Protein AF-M1EKP3-F1 (afdb_monomer)

InterPro domains:
  IPR001604 DNA/RNA non-specific endonuclease/pyrophosphatase/phosphodiesterase domain [PF01223] (6-150)
  IPR001604 DNA/RNA non-specific endonuclease/pyrophosphatase/phosphodiesterase domain [SM00892] (21-155)
  IPR018524 DNA/RNA non-specific endonuclease, active site [PS01070] (82-90)
  IPR020821 ENPP1-3/EXOG-like, endonuclease/phosphodiesterase domain [SM00477] (22-155)
  IPR040255 Non-specific endonuclease [PTHR13966] (4-155)
  IPR044925 His-Me finger superfamily [SSF54060] (7-150)
  IPR044929 DNA/RNA non-specific endonuclease superfamily [G3DSA:3.40.570.10] (2-155)

Structure (mmCIF, N/CA/C/O backbone):
data_AF-M1EKP3-F1
#
_entry.id   AF-M1EKP3-F1
#
loop_
_atom_site.group_PDB
_atom_site.id
_atom_site.type_symbol
_atom_site.label_atom_id
_atom_site.label_alt_id
_atom_site.label_comp_id
_atom_site.label_asym_id
_atom_site.label_entity_id
_atom_site.label_seq_id
_atom_site.pdbx_PDB_ins_code
_atom_site.Cartn_x
_atom_site.Cartn_y
_atom_site.Cartn_z
_atom_site.occupancy
_atom_site.B_iso_or_equiv
_atom_site.auth_seq_id
_atom_site.auth_comp_id
_atom_site.auth_asym_id
_atom_site.auth_atom_id
_atom_site.pdbx_PDB_model_num
ATOM 1 N N . ALA A 1 1 ? 26.138 -35.889 18.217 1.00 54.19 1 ALA A N 1
ATOM 2 C CA . ALA A 1 1 ? 25.278 -34.863 18.843 1.00 54.19 1 ALA A CA 1
ATOM 3 C C . ALA A 1 1 ? 24.193 -34.487 17.840 1.00 54.19 1 ALA A C 1
ATOM 5 O O . ALA A 1 1 ? 24.506 -34.525 16.653 1.00 54.19 1 ALA A O 1
ATOM 6 N N . PRO A 1 2 ? 22.947 -34.190 18.247 1.00 54.19 2 PRO A N 1
ATOM 7 C CA . PRO A 1 2 ? 21.967 -33.671 17.302 1.00 54.19 2 PRO A CA 1
ATOM 8 C C . PRO A 1 2 ? 22.485 -32.327 16.789 1.00 54.19 2 PRO A C 1
ATOM 10 O O . PRO A 1 2 ? 22.892 -31.486 17.590 1.00 54.19 2 PRO A O 1
ATOM 13 N N . VAL A 1 3 ? 22.516 -32.162 15.468 1.00 59.34 3 VAL A N 1
ATOM 14 C CA . VAL A 1 3 ? 22.834 -30.896 14.797 1.00 59.34 3 VAL A CA 1
ATOM 15 C C . VAL A 1 3 ? 21.840 -29.866 15.322 1.00 59.34 3 VAL A C 1
ATOM 17 O O . VAL A 1 3 ? 20.643 -29.945 15.042 1.00 59.34 3 VAL A O 1
ATOM 20 N N . GLY A 1 4 ? 22.309 -28.977 16.196 1.00 64.06 4 GLY A N 1
ATOM 21 C CA . GLY A 1 4 ? 21.458 -27.971 16.817 1.00 64.06 4 GLY A CA 1
ATOM 22 C C . GLY A 1 4 ? 20.869 -27.067 15.739 1.00 64.06 4 GLY A C 1
ATOM 23 O O . GLY A 1 4 ? 21.526 -26.765 14.746 1.00 64.06 4 GLY A O 1
ATOM 24 N N . THR A 1 5 ? 19.644 -26.588 15.938 1.00 64.06 5 THR A N 1
ATOM 25 C CA . THR A 1 5 ? 18.963 -25.647 15.026 1.00 64.06 5 THR A CA 1
ATOM 26 C C . THR A 1 5 ? 19.814 -24.417 14.667 1.00 64.06 5 THR A C 1
ATOM 28 O O . THR A 1 5 ? 19.645 -23.849 13.590 1.00 64.06 5 THR A O 1
ATOM 31 N N . GLY A 1 6 ? 20.778 -24.047 15.518 1.00 73.31 6 GLY A N 1
ATOM 32 C CA . GLY A 1 6 ? 21.765 -22.998 15.250 1.00 73.31 6 GLY A CA 1
ATOM 33 C C . GLY A 1 6 ? 22.782 -23.311 14.141 1.00 73.31 6 GLY A C 1
ATOM 34 O O . GLY A 1 6 ? 23.202 -22.387 13.453 1.00 73.31 6 GLY A O 1
ATOM 35 N N . GLU A 1 7 ? 23.150 -24.576 13.901 1.00 83.88 7 GLU A N 1
ATOM 36 C CA . GLU A 1 7 ? 24.040 -24.935 12.781 1.00 83.88 7 GLU A CA 1
ATOM 37 C C . GLU A 1 7 ? 23.325 -24.802 11.431 1.00 83.88 7 GLU A C 1
ATOM 39 O O . GLU A 1 7 ? 23.911 -24.313 10.465 1.00 83.88 7 GLU A O 1
ATOM 44 N N . LEU A 1 8 ? 22.037 -25.159 11.376 1.00 84.69 8 LEU A N 1
ATOM 45 C CA . LEU A 1 8 ? 21.216 -25.023 10.168 1.00 84.69 8 LEU A CA 1
ATOM 46 C C . LEU A 1 8 ? 20.968 -23.555 9.787 1.00 84.69 8 LEU A C 1
ATOM 48 O O . LEU A 1 8 ? 20.849 -23.239 8.608 1.00 84.69 8 LEU A O 1
ATOM 52 N N . ALA A 1 9 ? 20.926 -22.652 10.769 1.00 87.50 9 ALA A N 1
ATOM 53 C CA . ALA A 1 9 ? 20.713 -21.219 10.561 1.00 87.50 9 ALA A CA 1
ATOM 54 C C . ALA A 1 9 ? 22.016 -20.400 10.478 1.00 87.50 9 ALA A C 1
ATOM 56 O O . ALA A 1 9 ? 21.960 -19.170 10.475 1.00 87.50 9 ALA A O 1
ATOM 57 N N . LYS A 1 10 ? 23.188 -21.050 10.395 1.00 87.56 10 LYS A N 1
ATOM 58 C CA . LYS A 1 10 ? 24.512 -20.397 10.436 1.00 87.56 10 LYS A CA 1
ATOM 59 C C . LYS A 1 10 ? 24.668 -19.234 9.449 1.00 87.56 10 LYS A C 1
ATOM 61 O O . LYS A 1 10 ? 25.339 -18.255 9.760 1.00 87.56 10 LYS A 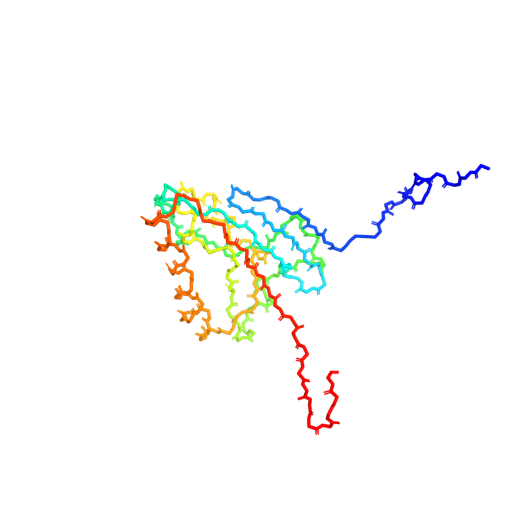O 1
ATOM 66 N N . TYR A 1 11 ? 24.065 -19.348 8.270 1.00 87.56 11 TYR A N 1
ATOM 67 C CA . TYR A 1 11 ? 24.136 -18.343 7.203 1.00 87.56 11 TYR A CA 1
ATOM 68 C C . TYR A 1 11 ? 22.808 -17.603 6.996 1.00 87.56 11 TYR A C 1
ATOM 70 O O . TYR A 1 11 ? 22.601 -16.963 5.968 1.00 87.56 11 TYR A O 1
ATOM 78 N N . GLY A 1 12 ? 21.908 -17.695 7.976 1.00 84.69 12 GLY A N 1
ATOM 79 C CA . GLY A 1 12 ? 20.522 -17.278 7.842 1.00 84.69 12 GLY A CA 1
ATOM 80 C C . GLY A 1 12 ? 19.665 -18.341 7.157 1.00 84.69 12 GLY A C 1
ATOM 81 O O . GLY A 1 12 ? 20.155 -19.243 6.478 1.00 84.69 12 GLY A O 1
ATOM 82 N N . LEU A 1 13 ? 18.358 -18.233 7.366 1.00 85.19 13 LEU A N 1
ATOM 83 C CA . LEU A 1 13 ? 17.370 -19.068 6.696 1.00 85.19 13 LEU A CA 1
ATOM 84 C C . LEU A 1 13 ? 16.761 -18.284 5.528 1.00 85.19 13 LEU A C 1
ATOM 86 O O . LEU A 1 13 ? 16.501 -17.086 5.684 1.00 85.19 13 LEU A O 1
ATOM 90 N N . PRO A 1 14 ? 16.493 -18.927 4.379 1.00 84.75 14 PRO A N 1
ATOM 91 C CA . PRO A 1 14 ? 15.728 -18.299 3.312 1.00 84.75 14 PRO A CA 1
ATOM 92 C C . PRO A 1 14 ? 14.370 -17.822 3.839 1.00 84.75 14 PRO A C 1
ATOM 94 O O . PRO A 1 14 ? 13.607 -18.598 4.413 1.00 84.75 14 PRO A O 1
ATOM 97 N N . GLY A 1 15 ? 14.068 -16.543 3.636 1.00 78.31 15 GLY A N 1
ATOM 98 C CA . GLY A 1 15 ? 12.812 -15.923 4.042 1.00 78.31 15 GLY A CA 1
ATOM 99 C C . GLY A 1 15 ? 12.313 -14.992 2.947 1.00 78.31 15 GLY A C 1
ATOM 100 O O . GLY A 1 15 ? 13.073 -14.186 2.417 1.00 78.31 15 GLY A O 1
ATOM 101 N N . LEU A 1 16 ? 11.038 -15.129 2.586 1.00 72.50 16 LEU A N 1
ATOM 102 C CA . LEU A 1 16 ? 10.418 -14.340 1.517 1.00 72.50 16 LEU A CA 1
ATOM 103 C C . LEU A 1 16 ? 9.618 -13.158 2.070 1.00 72.50 16 LEU A C 1
ATOM 105 O O . LEU A 1 16 ? 9.639 -12.077 1.501 1.00 72.50 16 LEU A O 1
ATOM 109 N N . ALA A 1 17 ? 8.934 -13.355 3.191 1.00 72.75 17 ALA A N 1
ATOM 110 C CA . ALA A 1 17 ? 8.018 -12.386 3.769 1.00 72.75 17 ALA A CA 1
ATOM 111 C C . ALA A 1 17 ? 8.751 -11.414 4.703 1.00 72.75 17 ALA A C 1
ATOM 113 O O . ALA A 1 17 ? 9.236 -11.811 5.763 1.00 72.75 17 ALA A O 1
ATOM 114 N N . GLN A 1 18 ? 8.804 -10.133 4.331 1.00 86.50 18 GLN A N 1
ATOM 115 C CA . GLN A 1 18 ? 9.405 -9.095 5.172 1.00 86.50 18 GLN A CA 1
ATOM 116 C C . GLN A 1 18 ? 8.313 -8.303 5.888 1.00 86.50 18 GLN A C 1
ATOM 118 O O . GLN A 1 18 ? 7.641 -7.472 5.274 1.00 86.50 18 GLN A O 1
ATOM 123 N N . LEU A 1 19 ? 8.138 -8.561 7.187 1.00 94.62 19 LEU A N 1
ATOM 124 C CA . LEU A 1 19 ? 7.280 -7.744 8.042 1.00 94.62 19 LEU A CA 1
ATOM 125 C C . LEU A 1 19 ? 7.890 -6.345 8.184 1.00 94.62 19 LEU A C 1
ATOM 127 O O . LEU A 1 19 ? 9.070 -6.206 8.507 1.00 94.62 19 LEU A O 1
ATOM 131 N N . LYS A 1 20 ? 7.088 -5.312 7.947 1.00 94.44 20 LYS A N 1
ATOM 132 C CA . LYS A 1 20 ? 7.493 -3.912 8.068 1.00 94.44 20 LYS A CA 1
ATOM 133 C C . LYS A 1 20 ? 6.439 -3.147 8.851 1.00 94.44 20 LYS A C 1
ATOM 135 O O . LYS A 1 20 ? 5.247 -3.253 8.566 1.00 94.44 20 LYS A O 1
ATOM 140 N N . SER A 1 21 ? 6.900 -2.338 9.794 1.00 96.25 21 SER A N 1
ATOM 141 C CA . SER A 1 21 ? 6.058 -1.419 10.555 1.00 96.25 21 SER A CA 1
ATOM 142 C C . SER A 1 21 ? 6.244 -0.001 10.035 1.00 96.25 21 SER A C 1
ATOM 144 O O . SER A 1 21 ? 7.370 0.443 9.795 1.00 96.25 21 SER A O 1
ATOM 146 N N . ARG A 1 22 ? 5.132 0.706 9.863 1.00 96.50 22 ARG A N 1
ATOM 147 C CA . ARG A 1 22 ? 5.070 2.139 9.570 1.00 96.50 22 ARG A CA 1
ATOM 148 C C . ARG A 1 22 ? 4.411 2.869 10.726 1.00 96.50 22 ARG A C 1
ATOM 150 O O . ARG A 1 22 ? 3.991 2.242 11.695 1.00 96.50 22 ARG A O 1
ATOM 157 N N . GLU A 1 23 ? 4.306 4.188 10.612 1.00 95.62 23 GLU A N 1
ATOM 158 C CA . GLU A 1 23 ? 3.676 5.022 11.639 1.00 95.62 23 GLU A CA 1
ATOM 159 C C . GLU A 1 23 ? 2.242 4.567 11.974 1.00 95.62 23 GLU A C 1
ATOM 161 O O . GLU A 1 23 ? 1.817 4.591 13.127 1.00 95.62 23 GLU A O 1
ATOM 166 N N . SER A 1 24 ? 1.477 4.144 10.964 1.00 9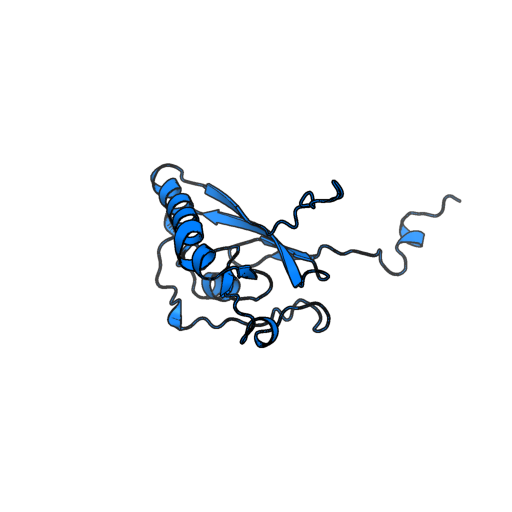4.75 24 SER A N 1
ATOM 167 C CA . SER A 1 24 ? 0.029 3.945 11.091 1.00 94.75 24 SER A CA 1
ATOM 168 C C . SER A 1 24 ? -0.502 2.603 10.589 1.00 94.75 24 SER A C 1
ATOM 170 O O . SER A 1 24 ? -1.698 2.340 10.738 1.00 94.75 24 SER A O 1
ATOM 172 N N . TYR A 1 25 ? 0.359 1.756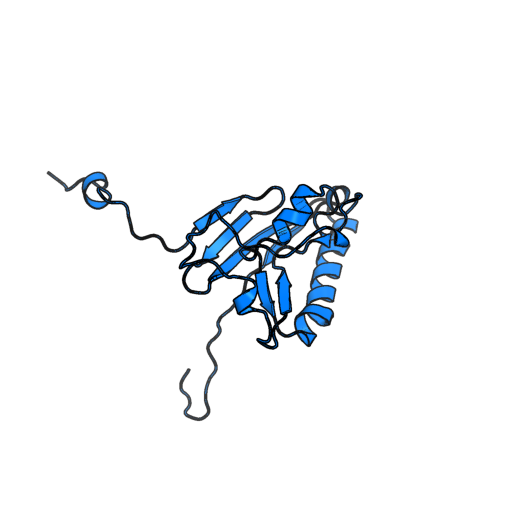 10.026 1.00 98.25 25 TYR A N 1
ATOM 173 C CA . TYR A 1 25 ? 0.001 0.439 9.508 1.00 98.25 25 TYR A CA 1
ATOM 174 C C . TYR A 1 25 ? 1.196 -0.521 9.557 1.00 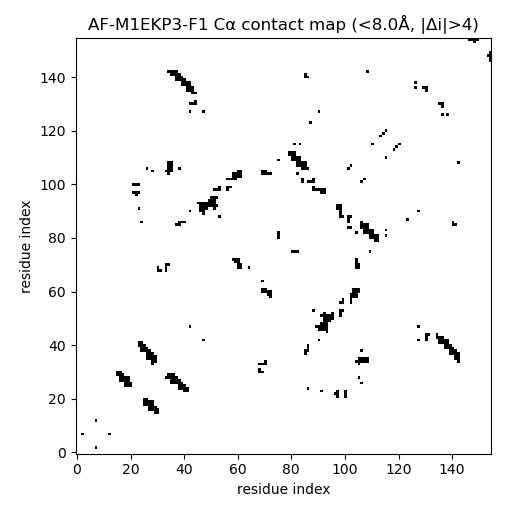98.25 25 TYR A C 1
ATOM 176 O O . TYR A 1 25 ? 2.355 -0.114 9.675 1.00 98.25 25 TYR A O 1
ATOM 184 N N . VAL A 1 26 ? 0.909 -1.815 9.462 1.00 98.44 26 VAL A N 1
ATOM 185 C CA . VAL A 1 26 ? 1.912 -2.880 9.344 1.00 98.44 26 VAL A CA 1
ATOM 186 C C . VAL A 1 26 ? 1.670 -3.601 8.032 1.00 98.44 26 VAL A C 1
ATOM 188 O O . VAL A 1 26 ? 0.524 -3.862 7.678 1.00 98.44 26 VAL A O 1
ATOM 191 N N . LEU A 1 27 ? 2.733 -3.941 7.312 1.00 98.19 27 LEU A N 1
ATOM 192 C CA . LEU A 1 27 ? 2.634 -4.728 6.092 1.00 98.19 27 LEU A CA 1
ATOM 193 C C . LEU A 1 27 ? 3.560 -5.939 6.121 1.00 98.19 27 LEU A C 1
ATOM 195 O O . LEU A 1 27 ? 4.594 -5.941 6.789 1.00 98.19 27 LEU A O 1
ATOM 199 N N . CYS A 1 28 ? 3.220 -6.941 5.326 1.00 97.50 28 CYS A N 1
ATOM 200 C CA . CYS A 1 28 ? 4.115 -8.034 4.990 1.00 97.50 28 CYS A CA 1
ATOM 201 C C . CYS A 1 28 ? 4.427 -7.971 3.498 1.00 97.50 28 CYS A C 1
ATOM 203 O O . CYS A 1 28 ? 3.527 -8.121 2.680 1.00 97.50 28 CYS A O 1
ATOM 205 N N . TYR A 1 29 ? 5.680 -7.704 3.140 1.00 97.44 29 TYR A N 1
ATOM 206 C CA . TYR A 1 29 ? 6.091 -7.481 1.754 1.00 97.44 29 TYR A CA 1
ATOM 207 C C . TYR A 1 29 ? 6.539 -8.775 1.063 1.00 97.44 29 TYR A C 1
ATOM 209 O O . TYR A 1 29 ? 7.301 -9.540 1.660 1.00 97.44 29 TYR A O 1
ATOM 217 N N . ASP A 1 30 ? 6.113 -8.990 -0.189 1.00 95.69 30 ASP A N 1
ATOM 218 C CA . ASP A 1 30 ? 6.592 -10.077 -1.052 1.00 95.69 30 ASP A CA 1
ATOM 219 C C . ASP A 1 30 ? 7.551 -9.535 -2.132 1.00 95.69 30 ASP A C 1
ATOM 221 O O . ASP A 1 30 ? 7.118 -8.874 -3.082 1.00 95.69 30 ASP A O 1
ATOM 225 N N . PRO A 1 31 ? 8.858 -9.844 -2.051 1.00 94.19 31 PRO A N 1
ATOM 226 C CA . PRO A 1 31 ? 9.854 -9.387 -3.016 1.00 94.19 31 PRO A CA 1
ATOM 227 C C . PRO A 1 31 ? 9.686 -10.000 -4.416 1.00 94.19 31 PRO A C 1
ATOM 229 O O . PRO A 1 31 ? 10.303 -9.513 -5.363 1.00 94.19 31 PRO A O 1
ATOM 232 N N . ARG A 1 32 ? 8.884 -11.065 -4.571 1.00 93.69 32 ARG A N 1
ATOM 233 C CA . ARG A 1 32 ? 8.641 -11.729 -5.864 1.00 93.69 32 ARG A CA 1
ATOM 234 C C . ARG A 1 32 ? 7.605 -10.979 -6.690 1.00 93.69 32 ARG A C 1
ATOM 236 O O . ARG A 1 32 ? 7.791 -10.799 -7.887 1.00 93.69 32 ARG A O 1
ATOM 243 N N . THR A 1 33 ? 6.527 -10.537 -6.045 1.00 95.19 33 THR A N 1
ATOM 244 C CA . THR A 1 33 ? 5.441 -9.771 -6.683 1.00 95.19 33 THR A CA 1
ATOM 245 C C . THR A 1 33 ? 5.660 -8.264 -6.584 1.00 95.19 33 THR A C 1
ATOM 247 O O . THR A 1 33 ? 4.944 -7.493 -7.218 1.00 95.19 33 THR A O 1
ATOM 250 N N . ARG A 1 34 ? 6.646 -7.840 -5.781 1.00 96.81 34 ARG A N 1
ATOM 251 C CA . ARG A 1 34 ? 6.962 -6.445 -5.456 1.00 96.81 34 ARG A CA 1
ATOM 252 C C . ARG A 1 34 ? 5.796 -5.673 -4.826 1.00 96.81 34 ARG A C 1
ATOM 254 O O . ARG A 1 34 ? 5.810 -4.443 -4.823 1.00 96.81 34 ARG A O 1
ATOM 261 N N . CYS A 1 35 ? 4.836 -6.390 -4.251 1.00 96.44 35 CYS A N 1
ATOM 262 C CA . CYS A 1 35 ? 3.659 -5.861 -3.567 1.00 96.44 35 CYS A CA 1
ATOM 263 C C . CYS A 1 35 ? 3.618 -6.392 -2.126 1.00 96.44 35 CYS A C 1
ATOM 265 O O . CYS A 1 35 ? 4.297 -7.366 -1.787 1.00 96.44 35 CYS A O 1
ATOM 267 N N . ALA A 1 36 ? 2.795 -5.798 -1.262 1.00 97.44 36 ALA A N 1
ATOM 268 C CA . ALA A 1 36 ? 2.481 -6.443 0.010 1.00 97.44 36 ALA A CA 1
ATOM 269 C C . ALA A 1 36 ? 1.658 -7.723 -0.216 1.00 97.44 36 ALA A C 1
ATOM 271 O O . ALA A 1 36 ? 0.773 -7.746 -1.067 1.00 97.44 36 ALA A O 1
ATOM 272 N N . LEU A 1 37 ? 1.911 -8.767 0.577 1.00 96.94 37 LEU A N 1
ATOM 273 C CA . LEU A 1 37 ? 0.986 -9.888 0.773 1.00 96.94 37 LEU A CA 1
ATOM 274 C C . LEU A 1 37 ? -0.288 -9.402 1.459 1.00 96.94 37 LEU A C 1
ATOM 276 O O . LEU A 1 37 ? -1.394 -9.778 1.088 1.00 96.94 37 LEU A O 1
ATOM 280 N N . TRP A 1 38 ? -0.108 -8.562 2.474 1.00 97.94 38 TRP A N 1
ATOM 281 C CA . TRP A 1 38 ? -1.180 -7.926 3.215 1.00 97.94 38 TRP A CA 1
ATOM 282 C C . TRP A 1 38 ? -0.670 -6.665 3.905 1.00 97.94 38 TRP A C 1
ATOM 284 O O . TRP A 1 38 ? 0.520 -6.525 4.206 1.00 97.94 38 TRP A O 1
ATOM 294 N N . VAL A 1 39 ? -1.607 -5.774 4.191 1.00 98.75 39 VAL A N 1
ATOM 295 C CA . VAL A 1 39 ? -1.451 -4.569 4.992 1.00 98.75 39 VAL A CA 1
ATOM 296 C C . VAL A 1 39 ? -2.560 -4.557 6.030 1.00 98.75 39 VAL A C 1
ATOM 298 O O . VAL A 1 39 ? -3.720 -4.771 5.691 1.00 98.75 39 VAL A O 1
ATOM 301 N N . VAL A 1 40 ? -2.207 -4.318 7.289 1.00 98.62 40 VAL A N 1
ATOM 302 C CA . VAL A 1 40 ? -3.153 -4.177 8.394 1.00 98.62 40 VAL A CA 1
ATOM 303 C C . VAL A 1 40 ? -3.077 -2.762 8.943 1.00 98.62 40 VAL A C 1
ATOM 305 O O . VAL A 1 40 ? -2.007 -2.280 9.320 1.00 98.62 40 VAL A O 1
ATOM 308 N N . GLU A 1 41 ? -4.235 -2.120 9.041 1.00 98.44 41 GLU A N 1
ATOM 309 C CA . GLU A 1 41 ? -4.403 -0.805 9.649 1.00 98.44 41 GLU A CA 1
ATOM 310 C C . GLU A 1 41 ? -5.539 -0.806 10.678 1.00 98.44 41 GLU A C 1
ATOM 312 O O . GLU A 1 41 ? -6.465 -1.622 10.635 1.00 98.44 41 GLU A O 1
ATOM 317 N N . GLN A 1 42 ? -5.460 0.130 11.624 1.00 98.12 42 GLN A N 1
ATOM 318 C CA . GLN A 1 42 ? -6.513 0.372 12.603 1.00 98.12 42 GLN A CA 1
ATOM 319 C C . GLN A 1 42 ? -7.108 1.760 12.394 1.00 98.12 42 GLN A C 1
ATOM 321 O O . GLN A 1 42 ? -6.443 2.778 12.614 1.00 98.12 42 GLN A O 1
ATOM 326 N N . LEU A 1 43 ? -8.394 1.788 12.067 1.00 98.25 43 LEU A N 1
ATOM 327 C CA . LEU A 1 43 ? -9.183 3.002 11.964 1.00 98.25 43 LEU A CA 1
ATOM 328 C C . LEU A 1 43 ? -9.797 3.332 13.321 1.00 98.25 43 LEU A C 1
ATOM 330 O O . LEU A 1 43 ? -10.406 2.484 13.981 1.00 98.25 43 LEU A O 1
ATOM 334 N N . ARG A 1 44 ? -9.651 4.598 13.707 1.00 96.56 44 ARG A N 1
ATOM 335 C CA . ARG A 1 44 ? -10.304 5.202 14.868 1.00 96.56 44 ARG A CA 1
ATOM 336 C C . ARG A 1 44 ? -10.829 6.582 14.484 1.00 96.56 44 ARG A C 1
ATOM 338 O O . ARG A 1 44 ? -10.168 7.244 13.677 1.00 96.56 44 ARG A O 1
ATOM 345 N N . PRO A 1 45 ? -11.956 7.053 15.044 1.00 95.88 45 PRO A N 1
ATOM 346 C CA . PRO A 1 45 ? -12.523 8.359 14.701 1.00 95.88 45 PRO A CA 1
ATOM 347 C C . PRO A 1 45 ? -11.519 9.511 14.802 1.00 95.88 45 PRO A C 1
ATOM 349 O O . PRO A 1 45 ? -11.531 10.411 13.962 1.00 95.88 45 PRO A O 1
ATOM 352 N N . GLU A 1 46 ? -10.625 9.460 15.791 1.00 94.12 46 GLU A N 1
ATOM 353 C CA . GLU A 1 46 ? -9.620 10.496 16.050 1.00 94.12 46 GLU A CA 1
ATOM 354 C C . GLU A 1 46 ? -8.499 10.477 15.002 1.00 94.12 46 GLU A C 1
ATOM 356 O O . GLU A 1 46 ? -7.914 11.513 14.709 1.00 94.12 46 GLU A O 1
ATOM 361 N N . ARG A 1 47 ? -8.229 9.314 14.392 1.00 92.12 47 ARG A N 1
ATOM 362 C CA . ARG A 1 47 ? -7.195 9.133 13.359 1.00 92.12 47 ARG A CA 1
ATOM 363 C C . ARG A 1 47 ? -7.680 9.502 11.949 1.00 92.12 47 ARG A C 1
ATOM 365 O O . ARG A 1 47 ? -6.885 9.809 11.069 1.00 92.12 47 ARG A O 1
ATOM 372 N N . LEU A 1 48 ? -8.991 9.531 11.716 1.00 93.81 48 LEU A N 1
ATOM 373 C CA . LEU A 1 48 ? -9.557 9.920 10.413 1.00 93.81 48 LEU A CA 1
ATOM 374 C C . LEU A 1 48 ? -9.608 11.441 10.190 1.00 93.81 48 LEU A C 1
ATOM 376 O O . LEU A 1 48 ? -9.954 11.903 9.100 1.00 93.81 48 LEU A O 1
ATOM 380 N N . ARG A 1 49 ? -9.305 12.224 11.226 1.00 91.94 49 ARG A N 1
ATOM 381 C CA . ARG A 1 49 ? -9.313 13.689 11.213 1.00 91.94 49 ARG A CA 1
ATOM 382 C C . ARG A 1 49 ? -7.885 14.213 11.293 1.00 91.94 49 ARG A C 1
ATOM 384 O O . ARG A 1 49 ? -6.998 13.497 11.737 1.00 91.94 49 ARG A O 1
ATOM 391 N N . GLY A 1 50 ? -7.689 15.458 10.882 1.00 92.56 50 GLY A N 1
ATOM 392 C CA . GLY A 1 50 ? -6.400 16.139 10.933 1.00 92.56 50 GLY A CA 1
ATOM 393 C C . GLY A 1 50 ? -6.043 16.812 9.616 1.00 92.56 50 GLY A C 1
ATOM 394 O O . GLY A 1 50 ? -6.751 16.678 8.609 1.00 92.56 50 GLY A O 1
ATOM 395 N N . ASP A 1 51 ? -4.924 17.521 9.663 1.00 92.06 51 ASP A N 1
ATOM 396 C CA . ASP A 1 51 ? -4.472 18.435 8.616 1.00 92.06 51 ASP A CA 1
ATOM 397 C C . ASP A 1 51 ? -3.407 17.815 7.706 1.00 92.06 51 ASP A C 1
ATOM 399 O O . ASP A 1 51 ? -2.714 18.533 6.995 1.00 92.06 51 ASP A O 1
ATOM 403 N N . GLY A 1 52 ? -3.281 16.480 7.706 1.00 93.69 52 GLY A N 1
ATOM 404 C CA . GLY A 1 52 ? -2.445 15.775 6.740 1.00 93.69 52 GLY A CA 1
ATOM 405 C C . GLY A 1 52 ? -2.831 16.169 5.313 1.00 93.69 52 GLY A C 1
ATOM 406 O O . GLY A 1 52 ? -3.980 15.977 4.890 1.00 93.69 52 GLY A O 1
ATOM 407 N N . ASP A 1 53 ? -1.868 16.729 4.595 1.00 94.69 53 ASP A N 1
ATOM 408 C CA . ASP A 1 53 ? -2.008 17.244 3.248 1.00 94.69 53 ASP A CA 1
ATOM 409 C C . ASP A 1 53 ? -1.583 16.173 2.244 1.00 94.69 53 ASP A C 1
ATOM 411 O O . ASP A 1 53 ? -0.405 15.884 2.050 1.00 94.69 53 ASP A O 1
ATOM 415 N N . ARG A 1 54 ? -2.572 15.594 1.562 1.00 95.12 54 ARG A N 1
ATOM 416 C CA . ARG A 1 54 ? -2.337 14.583 0.528 1.00 95.12 54 ARG A CA 1
ATOM 417 C C . ARG A 1 54 ? -1.586 15.149 -0.676 1.00 95.12 54 ARG A C 1
ATOM 419 O O . ARG A 1 54 ? -0.929 14.383 -1.371 1.00 95.12 54 ARG A O 1
ATOM 426 N N . SER A 1 55 ? -1.727 16.444 -0.964 1.00 95.44 55 SER A N 1
ATOM 427 C CA . SER A 1 55 ? -1.139 17.058 -2.158 1.00 95.44 55 SER A CA 1
ATOM 428 C C . SER A 1 55 ? 0.375 17.240 -2.057 1.00 95.44 55 SER A C 1
ATOM 430 O O . SER A 1 55 ? 1.035 17.316 -3.089 1.00 95.44 55 SER A O 1
ATOM 432 N N . SER A 1 56 ? 0.923 17.224 -0.839 1.00 95.00 56 SER A N 1
ATOM 433 C CA . SER A 1 56 ? 2.366 17.216 -0.580 1.00 95.00 56 SER A CA 1
ATOM 434 C C . SER A 1 56 ? 2.975 15.808 -0.521 1.00 95.00 56 SER A C 1
ATOM 436 O O . SER A 1 56 ? 4.174 15.669 -0.289 1.00 95.00 56 SER A O 1
ATOM 438 N N . CYS A 1 57 ? 2.178 14.756 -0.742 1.00 97.19 57 CYS A N 1
ATOM 439 C CA . CYS A 1 57 ? 2.658 13.379 -0.745 1.00 97.19 57 CYS A CA 1
ATOM 440 C C . CYS A 1 57 ? 2.949 12.880 -2.162 1.00 97.19 57 CYS A C 1
ATOM 442 O O . CYS A 1 57 ? 2.055 12.811 -3.008 1.00 97.19 57 CYS A O 1
ATOM 444 N N . ASP A 1 58 ? 4.172 12.395 -2.365 1.00 98.00 58 ASP A N 1
ATOM 445 C CA . ASP A 1 58 ? 4.591 11.729 -3.592 1.00 98.00 58 ASP A CA 1
ATOM 446 C C . ASP A 1 58 ? 4.818 10.236 -3.374 1.00 98.00 58 ASP A C 1
ATOM 448 O O . ASP A 1 58 ? 5.394 9.802 -2.372 1.00 98.00 58 ASP A O 1
ATOM 452 N N . PHE A 1 59 ? 4.407 9.436 -4.360 1.00 98.69 59 PHE A N 1
ATOM 453 C CA . PHE A 1 59 ? 4.756 8.020 -4.386 1.00 98.69 59 PHE A CA 1
ATOM 454 C C . PHE A 1 59 ? 6.267 7.849 -4.473 1.00 98.69 59 PHE A C 1
ATOM 456 O O . PHE A 1 59 ? 6.904 8.396 -5.376 1.00 98.69 59 PHE A O 1
ATOM 463 N N . ARG A 1 60 ? 6.825 7.035 -3.578 1.00 98.50 60 ARG A N 1
ATOM 464 C CA . ARG A 1 60 ? 8.270 6.820 -3.475 1.00 98.50 60 ARG A CA 1
ATOM 465 C C . ARG A 1 60 ? 8.618 5.365 -3.211 1.00 98.50 60 ARG A C 1
ATOM 467 O O . ARG A 1 60 ? 7.859 4.618 -2.590 1.00 98.50 60 ARG A O 1
ATOM 474 N N . GLU A 1 61 ? 9.779 4.964 -3.700 1.00 98.50 61 GLU A N 1
ATOM 475 C CA . GLU A 1 61 ? 10.379 3.669 -3.426 1.00 98.50 61 GLU A CA 1
ATOM 476 C C . GLU A 1 61 ? 10.572 3.464 -1.913 1.00 98.50 61 GLU A C 1
ATOM 478 O O . GLU A 1 61 ? 10.796 4.402 -1.148 1.00 98.50 61 GLU A O 1
ATOM 483 N N . ASP A 1 62 ? 10.487 2.212 -1.471 1.00 97.38 62 ASP A N 1
ATOM 484 C CA . ASP A 1 62 ? 10.774 1.835 -0.090 1.00 97.38 62 ASP A CA 1
ATOM 485 C C . ASP A 1 62 ? 12.246 1.427 0.039 1.00 97.38 62 ASP A C 1
ATOM 487 O O . ASP A 1 62 ? 12.624 0.317 -0.339 1.00 97.38 62 ASP A O 1
ATOM 491 N N . ASP A 1 63 ? 13.083 2.315 0.578 1.00 96.12 63 ASP A N 1
ATOM 492 C CA . ASP A 1 63 ? 14.524 2.073 0.757 1.00 96.12 63 ASP A CA 1
ATOM 493 C C . ASP A 1 63 ? 14.843 0.965 1.773 1.00 96.12 63 ASP A C 1
ATOM 495 O O . ASP A 1 63 ? 15.965 0.463 1.808 1.00 96.12 63 ASP A O 1
ATOM 499 N N . SER A 1 64 ? 13.860 0.509 2.561 1.00 94.12 64 SER A N 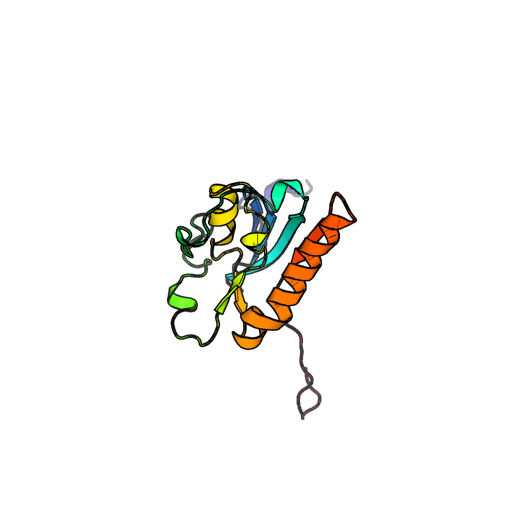1
ATOM 500 C CA . SER A 1 64 ? 14.032 -0.673 3.418 1.00 94.12 64 SER A CA 1
ATOM 501 C C . SER A 1 64 ? 13.952 -1.999 2.647 1.00 94.12 64 SER A C 1
ATOM 503 O O . SER A 1 64 ? 14.116 -3.068 3.237 1.00 94.12 64 SER A O 1
ATOM 505 N N . VAL A 1 65 ? 13.636 -1.959 1.350 1.00 94.56 65 VAL A N 1
ATOM 506 C CA . VAL A 1 65 ? 13.655 -3.109 0.444 1.00 94.56 65 VAL A CA 1
ATOM 507 C C . VAL A 1 65 ? 14.816 -2.929 -0.524 1.00 94.56 65 VAL A C 1
ATOM 509 O O . VAL A 1 65 ? 14.970 -1.878 -1.145 1.00 94.56 65 VAL A O 1
ATOM 512 N N . HIS A 1 66 ? 15.622 -3.977 -0.691 1.00 94.44 66 HIS A N 1
ATOM 513 C CA . HIS A 1 66 ? 16.725 -3.959 -1.644 1.00 94.44 66 HIS A CA 1
ATOM 514 C C . HIS A 1 66 ? 16.232 -3.605 -3.060 1.00 94.44 66 HIS A C 1
ATOM 516 O O . HIS A 1 66 ? 15.188 -4.092 -3.493 1.00 94.44 66 HIS A O 1
ATOM 522 N N . ALA A 1 67 ? 17.002 -2.808 -3.806 1.00 96.81 67 ALA A N 1
ATOM 523 C CA . ALA A 1 67 ? 16.590 -2.251 -5.099 1.00 96.81 67 ALA A CA 1
ATOM 524 C C . ALA A 1 67 ? 16.102 -3.303 -6.118 1.00 96.81 67 ALA A C 1
ATOM 526 O O . ALA A 1 67 ? 15.137 -3.058 -6.832 1.00 96.81 67 ALA A O 1
ATOM 527 N N . TYR A 1 68 ? 16.703 -4.499 -6.142 1.00 94.94 68 TYR A N 1
ATOM 528 C CA . TYR A 1 68 ? 16.266 -5.606 -7.014 1.00 94.94 68 TYR A CA 1
ATOM 529 C C . TYR A 1 68 ? 14.859 -6.150 -6.716 1.00 94.94 68 TYR A C 1
ATOM 531 O O . TYR A 1 68 ? 14.249 -6.793 -7.573 1.00 94.94 68 TYR A O 1
ATOM 539 N N . HIS A 1 69 ? 14.351 -5.906 -5.511 1.00 95.56 69 HIS A N 1
ATOM 540 C CA . HIS A 1 69 ? 13.116 -6.491 -4.997 1.00 95.56 69 HIS A CA 1
ATOM 541 C C . HIS A 1 69 ? 12.015 -5.466 -4.736 1.00 95.56 69 HIS A C 1
ATOM 543 O O . HIS A 1 69 ? 10.915 -5.864 -4.371 1.00 95.56 69 HIS A O 1
ATOM 549 N N . ARG A 1 70 ? 12.289 -4.168 -4.904 1.00 96.88 70 ARG A N 1
ATOM 550 C CA . ARG A 1 70 ? 11.303 -3.108 -4.679 1.00 96.88 70 ARG A CA 1
ATOM 551 C C . ARG A 1 70 ? 10.614 -2.708 -5.978 1.00 96.88 70 ARG A C 1
ATOM 553 O O . ARG A 1 70 ? 11.224 -2.745 -7.045 1.00 96.88 70 ARG A O 1
ATOM 560 N N . ALA A 1 71 ? 9.359 -2.290 -5.876 1.00 98.19 71 ALA A N 1
ATOM 561 C CA . ALA A 1 71 ? 8.685 -1.586 -6.959 1.00 98.19 71 ALA A CA 1
ATOM 562 C C . ALA A 1 71 ? 9.207 -0.146 -7.072 1.00 98.19 71 ALA A C 1
ATOM 564 O O . ALA A 1 71 ? 9.617 0.457 -6.077 1.00 98.19 71 ALA A O 1
ATOM 565 N N . THR A 1 72 ? 9.160 0.398 -8.282 1.00 98.56 72 THR A N 1
ATOM 566 C CA . THR A 1 72 ? 9.570 1.762 -8.620 1.00 98.56 72 THR A CA 1
ATOM 567 C C . THR A 1 72 ? 8.453 2.502 -9.334 1.00 98.56 72 THR A C 1
ATOM 569 O O . THR A 1 72 ? 7.557 1.899 -9.925 1.00 98.56 72 THR A O 1
ATOM 572 N N . ASN A 1 73 ? 8.509 3.832 -9.342 1.00 98.56 73 ASN A N 1
ATOM 573 C CA . ASN A 1 73 ? 7.530 4.620 -10.093 1.00 98.56 73 ASN A CA 1
ATOM 574 C C . ASN A 1 73 ? 7.563 4.332 -11.605 1.00 98.56 73 ASN A C 1
ATOM 576 O O . ASN A 1 73 ? 6.555 4.522 -12.288 1.00 98.56 73 ASN A O 1
ATOM 580 N N . ALA A 1 74 ? 8.701 3.870 -12.129 1.00 98.38 74 ALA A N 1
ATOM 581 C CA . ALA A 1 74 ? 8.835 3.482 -13.528 1.00 98.38 74 ALA A CA 1
ATOM 582 C C . ALA A 1 74 ? 7.982 2.250 -13.875 1.00 98.38 74 ALA A C 1
ATOM 584 O O . ALA A 1 74 ? 7.427 2.214 -14.966 1.00 98.38 74 ALA A O 1
ATOM 585 N N . ASP A 1 75 ? 7.798 1.311 -12.938 1.00 98.31 75 ASP A N 1
ATOM 586 C CA . ASP A 1 75 ? 6.977 0.106 -13.146 1.00 98.31 75 ASP A CA 1
ATOM 587 C C . ASP A 1 75 ? 5.489 0.444 -13.377 1.00 98.31 75 ASP A C 1
ATOM 589 O O . ASP A 1 75 ? 4.770 -0.277 -14.066 1.00 98.31 75 ASP A O 1
ATOM 593 N N . TYR A 1 76 ? 5.015 1.563 -12.817 1.00 98.56 76 TYR A N 1
ATOM 594 C CA . TYR A 1 76 ? 3.627 2.019 -12.952 1.00 98.56 76 TYR A CA 1
ATOM 595 C C . TYR A 1 76 ? 3.431 3.020 -14.095 1.00 98.56 76 TYR A C 1
ATOM 597 O O . TYR A 1 76 ? 2.333 3.159 -14.635 1.00 98.56 76 TYR A O 1
ATOM 605 N N . ARG A 1 77 ? 4.475 3.762 -14.473 1.00 98.25 77 ARG A N 1
ATOM 606 C CA . ARG A 1 77 ? 4.364 4.810 -15.489 1.00 98.25 77 ARG A CA 1
ATOM 607 C C . ARG A 1 77 ? 4.071 4.191 -16.856 1.00 98.25 77 ARG A C 1
ATOM 609 O O . ARG A 1 77 ? 4.901 3.490 -17.416 1.00 98.25 77 ARG A O 1
ATOM 616 N N . GLY A 1 78 ? 2.904 4.508 -17.417 1.00 98.06 78 GLY A N 1
ATOM 617 C CA . GLY A 1 78 ? 2.497 4.022 -18.739 1.00 98.06 78 GLY A CA 1
ATOM 618 C C . GLY A 1 78 ? 2.046 2.557 -18.769 1.00 98.06 78 GLY A C 1
ATOM 619 O O . GLY A 1 78 ? 1.806 2.038 -19.852 1.00 98.06 78 GLY A O 1
ATOM 620 N N . SER A 1 79 ? 1.886 1.899 -17.613 1.00 98.19 79 SER A N 1
ATOM 621 C CA . SER A 1 79 ? 1.451 0.495 -17.543 1.00 98.19 79 SER A CA 1
ATOM 622 C C . SER A 1 79 ? -0.053 0.299 -17.773 1.00 98.19 79 SER A C 1
ATOM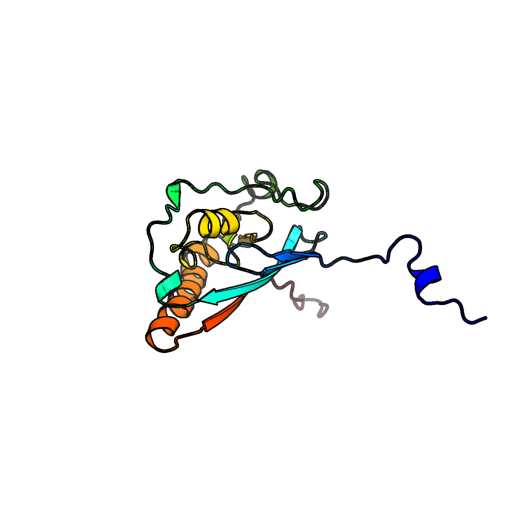 624 O O . SER A 1 79 ? -0.504 -0.823 -17.986 1.00 98.19 79 SER A O 1
ATOM 626 N N . GLY A 1 80 ? -0.841 1.378 -17.694 1.00 98.38 80 GLY A N 1
ATOM 627 C CA . GLY A 1 80 ? -2.306 1.328 -17.686 1.00 98.38 80 GLY A CA 1
ATOM 628 C C . GLY A 1 80 ? -2.919 1.027 -16.310 1.00 98.38 80 GLY A C 1
ATOM 629 O O . GLY A 1 80 ? -4.143 1.015 -16.191 1.00 98.38 80 GLY A O 1
ATOM 630 N N . PHE A 1 81 ? -2.096 0.829 -15.274 1.00 98.62 81 PHE A N 1
ATOM 631 C CA . PHE A 1 81 ? -2.538 0.602 -13.898 1.00 98.62 81 PHE A CA 1
ATOM 632 C C . PHE A 1 81 ? -2.271 1.813 -13.005 1.00 98.62 81 PHE A C 1
ATOM 634 O O . PHE A 1 81 ? -1.235 2.473 -13.102 1.00 98.62 81 PHE A O 1
ATOM 641 N N . ASP A 1 82 ? -3.187 2.052 -12.071 1.00 98.62 82 ASP A N 1
ATOM 642 C CA . ASP A 1 82 ? -2.980 3.003 -10.990 1.00 98.62 82 ASP A CA 1
ATOM 643 C C . ASP A 1 82 ? -2.056 2.415 -9.915 1.00 98.62 82 ASP A C 1
ATOM 645 O O . ASP A 1 82 ? -2.005 1.203 -9.678 1.00 98.62 82 ASP A O 1
ATOM 649 N N . ARG A 1 83 ? -1.386 3.316 -9.189 1.00 98.69 83 ARG A N 1
ATOM 650 C CA . ARG A 1 83 ? -0.748 3.024 -7.900 1.00 98.69 83 ARG A CA 1
ATOM 651 C C . ARG A 1 83 ? -1.832 2.948 -6.818 1.00 98.69 83 ARG A C 1
ATOM 653 O O . ARG A 1 83 ? -2.106 3.930 -6.123 1.00 98.69 83 ARG A O 1
ATOM 660 N N . GLY A 1 84 ? -2.492 1.796 -6.729 1.00 98.50 84 GLY A N 1
ATOM 661 C CA . GLY A 1 84 ? -3.571 1.542 -5.777 1.00 98.50 84 GLY A CA 1
ATOM 662 C C . GLY A 1 84 ? -3.038 1.311 -4.367 1.00 98.50 84 GLY A C 1
ATOM 663 O O . GLY A 1 84 ? -2.251 0.393 -4.149 1.00 98.50 84 GLY A O 1
ATOM 664 N N . HIS A 1 85 ? -3.457 2.145 -3.416 1.00 98.75 85 HIS A N 1
ATOM 665 C CA . HIS A 1 85 ? -3.062 2.004 -2.014 1.00 98.75 85 HIS A CA 1
ATOM 666 C C . HIS A 1 85 ? -3.748 0.781 -1.383 1.00 98.75 85 HIS A C 1
ATOM 668 O O . HIS A 1 85 ? -4.910 0.502 -1.680 1.00 98.75 85 HIS A O 1
ATOM 674 N N . LEU A 1 86 ? -3.052 0.079 -0.484 1.00 98.69 86 LEU A N 1
ATOM 675 C CA . LEU A 1 86 ? -3.634 -0.993 0.331 1.00 98.69 86 LEU A CA 1
ATOM 676 C C . LEU A 1 86 ? -4.110 -0.463 1.695 1.00 98.69 86 LEU A C 1
ATOM 678 O O . LEU A 1 86 ? -5.254 -0.707 2.071 1.00 98.69 86 LEU A O 1
ATOM 682 N N . ALA A 1 87 ? -3.271 0.311 2.392 1.00 98.56 87 ALA A N 1
ATOM 683 C CA . ALA A 1 87 ? -3.698 1.241 3.439 1.00 98.56 87 ALA A CA 1
ATOM 684 C C . ALA A 1 87 ? -3.943 2.625 2.828 1.00 98.56 87 ALA A C 1
ATOM 686 O O . ALA A 1 87 ? -3.021 3.254 2.293 1.00 98.56 87 ALA A O 1
ATOM 687 N N . ALA A 1 88 ? -5.191 3.090 2.864 1.00 98.19 88 ALA A N 1
ATOM 688 C CA . ALA A 1 88 ? -5.606 4.292 2.150 1.00 98.19 88 ALA A CA 1
ATOM 689 C C . ALA A 1 88 ? -5.153 5.563 2.881 1.00 98.19 88 ALA A C 1
ATOM 691 O O . ALA A 1 88 ? -5.492 5.770 4.041 1.00 98.19 88 ALA A O 1
ATOM 692 N N . ALA A 1 89 ? -4.489 6.495 2.191 1.00 97.75 89 ALA A N 1
ATOM 693 C CA . ALA A 1 89 ? -3.961 7.723 2.806 1.00 97.75 89 ALA A CA 1
ATOM 694 C C . ALA A 1 89 ? -4.994 8.519 3.636 1.00 97.75 89 ALA A C 1
ATOM 696 O O . ALA A 1 89 ? -4.673 9.091 4.676 1.00 97.75 89 ALA A O 1
ATOM 697 N N . ALA A 1 90 ? -6.261 8.531 3.199 1.00 97.19 90 ALA A N 1
ATOM 698 C CA . ALA A 1 90 ? -7.359 9.214 3.886 1.00 97.19 90 ALA A CA 1
ATOM 699 C C . ALA A 1 90 ? -7.675 8.641 5.283 1.00 97.19 90 ALA A C 1
ATOM 701 O O . ALA A 1 90 ? -8.381 9.283 6.059 1.00 97.19 90 ALA A O 1
ATOM 702 N N . ASN A 1 91 ? -7.158 7.458 5.614 1.00 97.81 91 ASN A N 1
ATOM 703 C CA . ASN A 1 91 ? -7.290 6.831 6.924 1.00 97.81 91 ASN A CA 1
ATOM 704 C C . ASN A 1 91 ? -6.266 7.361 7.943 1.00 97.81 91 ASN A C 1
ATOM 706 O O . ASN A 1 91 ? -6.389 7.110 9.142 1.00 97.81 91 ASN A O 1
ATOM 710 N N . HIS A 1 92 ? -5.270 8.123 7.481 1.00 97.44 92 HIS A N 1
ATOM 711 C CA . HIS A 1 92 ? -4.107 8.529 8.270 1.00 97.44 92 HIS A CA 1
ATOM 712 C C . HIS A 1 92 ? -3.928 10.052 8.318 1.00 97.44 92 HIS A C 1
ATOM 714 O O . HIS A 1 92 ? -2.816 10.550 8.456 1.00 97.44 92 HIS A O 1
ATOM 720 N N . ARG A 1 93 ? -5.030 10.808 8.217 1.00 96.00 93 ARG A N 1
ATOM 721 C CA . ARG A 1 93 ? -5.024 12.285 8.167 1.00 96.00 93 ARG A CA 1
ATOM 722 C C . ARG A 1 93 ? -4.501 12.968 9.429 1.00 96.00 93 ARG A C 1
ATOM 724 O O . ARG A 1 93 ? -4.142 14.139 9.372 1.00 96.00 93 ARG A O 1
ATOM 731 N N . TRP A 1 94 ? -4.462 12.249 10.545 1.00 96.75 94 TRP A N 1
ATOM 732 C CA . TRP A 1 94 ? -4.012 12.755 11.842 1.00 96.75 94 TRP A CA 1
ATOM 733 C C . TRP A 1 94 ? -2.519 13.093 11.900 1.00 96.75 94 TRP A C 1
ATOM 735 O O . TRP A 1 94 ? -2.098 13.804 12.808 1.00 96.75 94 TRP A O 1
ATOM 745 N N . SER A 1 95 ? -1.714 12.589 10.961 1.00 97.38 95 SER A N 1
ATOM 746 C CA . SER A 1 95 ? -0.275 12.838 10.906 1.00 97.38 95 SER A CA 1
ATOM 747 C C . SER A 1 95 ? 0.196 12.886 9.458 1.00 97.38 95 SER A C 1
ATOM 749 O O . SER A 1 95 ? -0.039 11.951 8.692 1.00 97.38 95 SER A O 1
ATOM 751 N N . GLN A 1 96 ? 0.904 13.959 9.095 1.00 97.69 96 GLN A N 1
ATOM 752 C CA . GLN A 1 96 ? 1.518 14.095 7.772 1.00 97.69 96 GLN A CA 1
ATOM 753 C C . GLN A 1 96 ? 2.447 12.912 7.482 1.00 97.69 96 GLN A C 1
ATOM 755 O O . GLN A 1 96 ? 2.325 12.269 6.446 1.00 97.69 96 GLN A O 1
ATOM 760 N N . LYS A 1 97 ? 3.292 12.542 8.452 1.00 97.69 97 LYS A N 1
ATOM 761 C CA . LYS A 1 97 ? 4.176 11.377 8.348 1.00 97.69 97 LYS A CA 1
ATOM 762 C C . LYS A 1 97 ? 3.396 10.082 8.106 1.00 97.69 97 LYS A C 1
ATOM 764 O O . LYS A 1 97 ? 3.782 9.283 7.259 1.00 97.69 97 LYS A O 1
ATOM 769 N N . ALA A 1 98 ? 2.308 9.863 8.845 1.00 97.75 98 ALA A N 1
ATOM 770 C CA . ALA A 1 98 ? 1.483 8.669 8.683 1.00 97.75 98 ALA A CA 1
ATOM 771 C C . ALA A 1 98 ? 0.838 8.598 7.294 1.00 97.75 98 ALA A C 1
ATOM 773 O O . ALA A 1 98 ? 0.727 7.517 6.716 1.00 97.75 98 ALA A O 1
ATOM 774 N N . MET A 1 99 ? 0.431 9.747 6.753 1.00 98.19 99 MET A N 1
ATOM 775 C CA . MET A 1 99 ? -0.079 9.843 5.395 1.00 98.19 99 MET A CA 1
ATOM 776 C C . MET A 1 99 ? 1.020 9.583 4.363 1.00 98.19 99 MET A C 1
ATOM 778 O O . MET A 1 99 ? 0.825 8.736 3.497 1.00 98.19 99 MET A O 1
ATOM 782 N N . GLU A 1 100 ? 2.170 10.246 4.461 1.00 98.44 100 GLU A N 1
ATOM 783 C CA . GLU A 1 100 ? 3.315 10.039 3.565 1.00 98.44 100 GLU A CA 1
ATOM 784 C C . GLU A 1 100 ? 3.788 8.584 3.549 1.00 98.44 100 GLU A C 1
ATOM 786 O O . GLU A 1 100 ? 4.102 8.046 2.488 1.00 98.44 100 GLU A O 1
ATOM 791 N N . ASP A 1 101 ? 3.794 7.912 4.704 1.00 98.38 101 ASP A N 1
ATOM 792 C CA . ASP A 1 101 ? 4.150 6.498 4.791 1.00 98.38 101 ASP A CA 1
ATOM 793 C C . ASP A 1 101 ? 3.220 5.630 3.917 1.00 98.38 101 ASP A C 1
ATOM 795 O O . ASP A 1 101 ? 3.651 4.590 3.424 1.00 98.38 101 ASP A O 1
ATOM 799 N N . THR A 1 102 ? 1.968 6.030 3.657 1.00 98.50 102 THR A N 1
ATOM 800 C CA . THR A 1 102 ? 1.076 5.277 2.750 1.00 98.50 102 THR A CA 1
ATOM 801 C C . THR A 1 102 ? 1.452 5.373 1.275 1.00 98.50 102 THR A C 1
ATOM 803 O O . THR A 1 102 ? 1.022 4.529 0.489 1.00 98.50 102 THR A O 1
ATOM 806 N N . PHE A 1 103 ? 2.285 6.347 0.905 1.00 98.69 103 PHE A N 1
ATOM 807 C CA . PHE A 1 103 ? 2.772 6.548 -0.459 1.00 98.69 103 PHE A CA 1
ATOM 808 C C . PHE A 1 103 ? 4.059 5.765 -0.757 1.00 98.69 103 PHE A C 1
ATOM 810 O O . PHE A 1 103 ? 4.560 5.803 -1.885 1.00 98.69 103 PHE A O 1
ATOM 817 N N . TYR A 1 104 ? 4.589 5.005 0.209 1.00 98.69 104 TYR A N 1
ATOM 818 C CA . TYR A 1 104 ? 5.607 4.007 -0.099 1.00 98.69 104 TYR A CA 1
ATOM 819 C C . TYR A 1 104 ? 5.041 2.948 -1.043 1.00 98.69 104 TYR A C 1
ATOM 821 O O . TYR A 1 104 ? 4.004 2.348 -0.767 1.00 98.69 104 TYR A O 1
ATOM 829 N N . LEU A 1 105 ? 5.766 2.648 -2.123 1.00 98.75 105 LEU A N 1
ATOM 830 C CA . LEU A 1 105 ? 5.346 1.647 -3.108 1.00 98.75 105 LEU A CA 1
ATOM 831 C C . LEU A 1 105 ? 5.228 0.226 -2.531 1.00 98.75 105 LEU A C 1
ATOM 833 O O . LEU A 1 105 ? 4.608 -0.630 -3.151 1.00 98.75 105 LEU A O 1
ATOM 837 N N . SER A 1 106 ? 5.752 -0.034 -1.329 1.00 98.25 106 SER A N 1
ATOM 838 C CA . SER A 1 106 ? 5.500 -1.290 -0.617 1.00 98.25 106 SER A CA 1
ATOM 839 C C . SER A 1 106 ? 4.062 -1.439 -0.101 1.00 98.25 106 SER A C 1
ATOM 841 O O . SER A 1 106 ? 3.616 -2.565 0.095 1.00 98.25 106 SER A O 1
ATOM 843 N N . ASN A 1 107 ? 3.314 -0.341 0.044 1.00 98.75 107 ASN A N 1
ATOM 844 C CA . ASN A 1 107 ? 1.876 -0.297 0.349 1.00 98.75 107 ASN A CA 1
ATOM 845 C C . ASN A 1 107 ? 0.997 -0.207 -0.916 1.00 98.75 107 ASN A C 1
ATOM 847 O O . ASN A 1 107 ? -0.194 0.096 -0.840 1.00 98.75 107 ASN A O 1
ATOM 851 N N . VAL A 1 108 ? 1.578 -0.423 -2.094 1.00 98.69 108 VAL A N 1
ATOM 852 C CA . VAL A 1 108 ? 0.901 -0.220 -3.374 1.00 98.69 108 VAL A CA 1
ATOM 853 C C . VAL A 1 108 ? 0.828 -1.531 -4.145 1.00 98.69 108 VAL A C 1
ATOM 855 O O . VAL A 1 108 ? 1.774 -2.317 -4.150 1.00 98.69 108 VAL A O 1
ATOM 858 N N . ALA A 1 109 ? -0.303 -1.746 -4.813 1.00 98.38 109 ALA A N 1
ATOM 859 C CA . ALA A 1 109 ? -0.466 -2.779 -5.825 1.00 98.38 109 ALA A CA 1
ATOM 860 C C . ALA A 1 109 ? -0.966 -2.156 -7.143 1.00 98.38 109 ALA A C 1
ATOM 862 O O . ALA A 1 109 ? -1.689 -1.152 -7.109 1.00 98.38 109 ALA A O 1
ATOM 863 N N . PRO A 1 110 ? -0.633 -2.739 -8.311 1.00 98.50 110 PRO A N 1
ATOM 864 C CA . PRO A 1 110 ? -1.243 -2.355 -9.579 1.00 98.50 110 PRO A CA 1
ATOM 865 C C . PRO A 1 110 ? -2.754 -2.572 -9.515 1.00 98.50 110 PRO A C 1
ATOM 867 O O . PRO A 1 110 ? -3.224 -3.697 -9.346 1.00 98.50 110 PRO A O 1
ATOM 870 N N . GLN A 1 111 ? -3.525 -1.496 -9.643 1.00 98.56 111 GLN A N 1
ATOM 871 C CA . GLN A 1 111 ? -4.984 -1.569 -9.652 1.00 9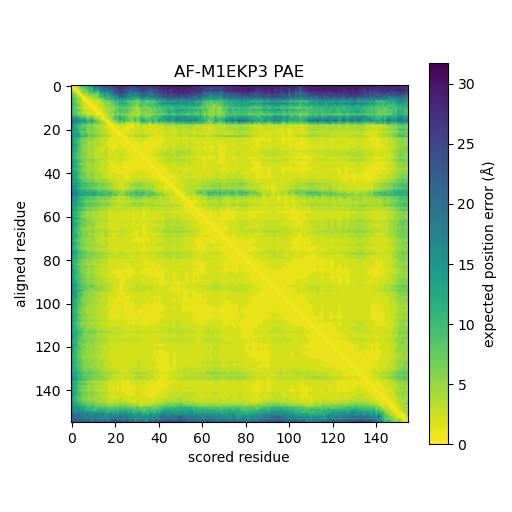8.56 111 GLN A CA 1
ATOM 872 C C . GLN A 1 111 ? -5.541 -1.004 -10.953 1.00 98.56 111 GLN A C 1
ATOM 874 O O . GLN A 1 111 ? -5.081 0.019 -11.457 1.00 98.56 111 GLN A O 1
ATOM 879 N N . VAL A 1 112 ? -6.559 -1.670 -11.503 1.00 98.50 112 VAL A N 1
ATOM 880 C CA . VAL A 1 112 ? -7.284 -1.165 -12.676 1.00 98.50 112 VAL A CA 1
ATOM 881 C C . VAL A 1 112 ? -7.906 0.194 -12.315 1.00 98.50 112 VAL A C 1
ATOM 883 O O . VAL A 1 112 ? -8.618 0.259 -11.308 1.00 98.50 112 VAL A O 1
ATOM 886 N N . PRO A 1 113 ? -7.711 1.262 -13.113 1.00 98.25 113 PRO A N 1
ATOM 887 C CA . PRO A 1 113 ? -8.155 2.610 -12.746 1.00 98.25 113 PRO A CA 1
ATOM 888 C C . PRO A 1 113 ? -9.644 2.700 -12.397 1.00 98.25 113 PRO A C 1
ATOM 890 O O . PRO A 1 113 ? -10.024 3.291 -11.387 1.00 98.25 113 PRO A O 1
ATOM 893 N N . HIS A 1 114 ? -10.501 2.030 -13.175 1.00 97.94 114 HIS A N 1
ATOM 894 C CA . HIS A 1 114 ? -11.940 2.009 -12.912 1.00 97.94 114 HIS A CA 1
ATOM 895 C C . HIS A 1 114 ? -12.296 1.355 -11.566 1.00 97.94 114 HIS A C 1
ATOM 897 O O . HIS A 1 114 ? -13.225 1.809 -10.899 1.00 97.94 114 HIS A O 1
ATOM 903 N N . LEU A 1 115 ? -11.552 0.326 -11.145 1.00 98.00 115 LEU A N 1
ATOM 904 C CA . LEU A 1 115 ? -11.729 -0.311 -9.841 1.00 98.00 115 LEU A CA 1
ATOM 905 C C . LEU A 1 115 ? -11.278 0.633 -8.720 1.00 98.00 115 LEU A C 1
ATOM 907 O O . LEU A 1 115 ? -12.080 0.947 -7.839 1.00 98.00 115 LEU A O 1
ATOM 911 N N . ASN A 1 116 ? -10.026 1.100 -8.793 1.00 98.31 116 ASN A N 1
ATOM 912 C CA . ASN A 1 116 ? -9.375 1.937 -7.780 1.00 98.31 116 ASN A CA 1
ATOM 913 C C . ASN A 1 116 ? -10.186 3.207 -7.484 1.00 98.31 116 ASN A C 1
ATOM 915 O O . ASN A 1 116 ? -10.518 3.513 -6.340 1.00 98.31 116 ASN A O 1
ATOM 919 N N . GLN A 1 117 ? -10.576 3.925 -8.537 1.00 96.94 117 GLN A N 1
ATOM 920 C CA . GLN A 1 117 ? -11.193 5.246 -8.413 1.00 96.94 117 GLN A CA 1
ATOM 921 C C . GLN A 1 117 ? -12.672 5.178 -7.991 1.00 96.94 117 GLN A C 1
ATOM 923 O O . GLN A 1 117 ? -13.190 6.149 -7.431 1.00 96.94 117 GLN A O 1
ATOM 928 N N . ASN A 1 118 ? -13.334 4.030 -8.202 1.00 98.06 118 ASN A N 1
ATOM 929 C CA . ASN A 1 118 ? -14.767 3.847 -7.952 1.00 98.06 118 ASN A CA 1
ATOM 930 C C . ASN A 1 118 ? -15.047 2.812 -6.857 1.00 98.06 118 ASN A C 1
ATOM 932 O O . ASN A 1 118 ? -15.101 3.161 -5.679 1.00 98.06 118 ASN A O 1
ATOM 936 N N . ALA A 1 119 ? -15.275 1.547 -7.230 1.00 98.44 119 ALA A N 1
ATOM 937 C CA . ALA A 1 119 ? -15.779 0.523 -6.315 1.00 98.44 119 ALA A CA 1
ATOM 938 C C . ALA A 1 119 ? -14.848 0.302 -5.113 1.00 98.44 119 ALA A C 1
ATOM 940 O O . ALA A 1 119 ? -15.328 0.182 -3.986 1.00 98.44 119 ALA A O 1
ATOM 941 N N . TRP A 1 120 ? -13.531 0.339 -5.335 1.00 98.50 120 TRP A N 1
ATOM 942 C CA . TRP A 1 120 ? -12.542 0.221 -4.268 1.00 98.50 120 TRP A CA 1
ATOM 943 C C . TRP A 1 120 ? -12.581 1.420 -3.311 1.00 98.50 120 TRP A C 1
ATOM 945 O O . TRP A 1 120 ? -12.759 1.252 -2.108 1.00 98.50 120 TRP A O 1
ATOM 955 N N . ASN A 1 121 ? -12.562 2.646 -3.837 1.00 98.31 121 ASN A N 1
ATOM 956 C CA . ASN A 1 121 ? -12.722 3.868 -3.041 1.00 98.31 121 ASN A CA 1
ATOM 957 C C . ASN A 1 121 ? -14.048 3.897 -2.249 1.00 98.31 121 ASN A C 1
ATOM 959 O O . ASN A 1 121 ? -14.107 4.394 -1.123 1.00 98.31 121 ASN A O 1
ATOM 963 N N . ASN A 1 122 ? -15.135 3.349 -2.800 1.00 98.62 122 ASN A N 1
ATOM 964 C CA . ASN A 1 122 ? -16.401 3.220 -2.074 1.00 98.62 122 ASN A CA 1
ATOM 965 C C . ASN A 1 122 ? -16.294 2.240 -0.900 1.00 98.62 122 ASN A C 1
ATOM 967 O O . ASN A 1 122 ? -16.808 2.542 0.178 1.00 98.62 122 ASN A O 1
ATOM 971 N N . LEU A 1 123 ? -15.586 1.121 -1.075 1.00 98.56 123 LEU A N 1
ATOM 972 C CA . LEU A 1 123 ? -15.290 0.189 0.012 1.00 98.56 123 LEU A CA 1
ATOM 973 C C . LEU A 1 123 ? -14.435 0.855 1.102 1.00 98.56 123 LEU A C 1
ATOM 975 O O . LEU A 1 123 ? -14.761 0.754 2.281 1.00 98.56 123 LEU A O 1
ATOM 979 N N . GLU A 1 124 ? -13.410 1.622 0.733 1.00 98.50 124 GLU A N 1
ATOM 980 C CA . GLU A 1 124 ? -12.600 2.380 1.697 1.00 98.50 124 GLU A CA 1
ATOM 981 C C . GLU A 1 124 ? -13.436 3.412 2.475 1.00 98.50 124 GLU A C 1
ATOM 983 O O . GLU A 1 124 ? -13.306 3.550 3.696 1.00 98.50 124 GLU A O 1
ATOM 988 N N . LYS A 1 125 ? -14.330 4.141 1.788 1.00 98.56 125 LYS A N 1
ATOM 989 C CA . LYS A 1 125 ? -15.278 5.072 2.429 1.00 98.56 125 LYS A CA 1
ATOM 990 C C . LYS A 1 125 ? -16.206 4.341 3.392 1.00 98.56 125 LYS A C 1
ATOM 992 O O . LYS A 1 125 ? -16.468 4.862 4.477 1.00 98.56 125 LYS A O 1
ATOM 997 N N . TYR A 1 126 ? -16.682 3.156 3.017 1.00 98.50 126 TYR A N 1
ATOM 998 C CA . TYR A 1 126 ? -17.504 2.323 3.884 1.00 98.50 126 TYR A CA 1
ATOM 999 C C . TYR A 1 126 ? -16.736 1.899 5.142 1.00 98.50 126 TYR A C 1
ATOM 1001 O O . TYR A 1 126 ? -17.225 2.151 6.244 1.00 98.50 126 TYR A O 1
ATOM 1009 N N . SER A 1 127 ? -15.508 1.388 5.009 1.00 98.31 127 SER A N 1
ATOM 1010 C CA . SER A 1 127 ? -14.651 1.029 6.148 1.00 98.31 127 SER A CA 1
ATOM 1011 C C . SER A 1 127 ? -14.432 2.205 7.104 1.00 98.31 127 SER A C 1
ATOM 1013 O O . SER A 1 127 ? -14.557 2.046 8.317 1.00 98.31 127 SER A O 1
ATOM 1015 N N . ARG A 1 128 ? -14.209 3.422 6.582 1.00 98.00 128 ARG A N 1
ATOM 1016 C CA . ARG A 1 128 ? -14.156 4.644 7.407 1.00 98.00 128 ARG A CA 1
ATOM 1017 C C . ARG A 1 128 ? -15.487 4.961 8.083 1.00 98.00 128 ARG A C 1
ATOM 1019 O O . ARG A 1 128 ? -15.506 5.411 9.222 1.00 98.00 128 ARG A O 1
ATOM 1026 N N . SER A 1 129 ? -16.612 4.754 7.401 1.00 98.19 129 SER A N 1
ATOM 1027 C CA . SER A 1 129 ? -17.938 5.047 7.958 1.00 98.19 129 SER A CA 1
ATOM 1028 C C . SER A 1 129 ? -18.279 4.176 9.170 1.00 98.19 129 SER A C 1
ATOM 1030 O O . SER A 1 129 ? -18.958 4.658 10.077 1.00 98.19 129 SER A O 1
ATOM 1032 N N . LEU A 1 130 ? -17.744 2.948 9.238 1.00 98.44 130 LEU A N 1
ATOM 1033 C CA . LEU A 1 130 ? -17.915 2.050 10.383 1.00 98.44 130 LEU A CA 1
ATOM 1034 C C . LEU A 1 130 ? -17.400 2.664 11.689 1.00 9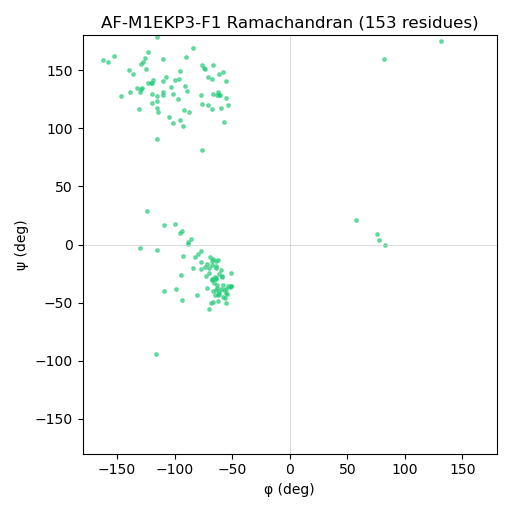8.44 130 LEU A C 1
ATOM 1036 O O . LEU A 1 130 ? -17.947 2.363 12.751 1.00 98.44 130 LEU A O 1
ATOM 1040 N N . THR A 1 131 ? -16.427 3.584 11.637 1.00 97.88 131 THR A N 1
ATOM 1041 C CA . THR A 1 131 ? -15.924 4.237 12.853 1.00 97.88 131 THR A CA 1
ATOM 1042 C C . THR A 1 131 ? -16.942 5.181 13.498 1.00 97.88 131 THR A C 1
ATOM 1044 O O . THR A 1 131 ? -16.731 5.652 14.609 1.00 97.88 131 THR A O 1
ATOM 1047 N N . ARG A 1 132 ? -18.061 5.490 12.827 1.00 97.00 132 ARG A N 1
ATOM 1048 C CA . ARG A 1 132 ? -19.175 6.240 13.434 1.00 97.00 132 ARG A CA 1
ATOM 1049 C C . ARG A 1 132 ? -19.917 5.418 14.488 1.00 97.00 132 ARG A C 1
ATOM 1051 O O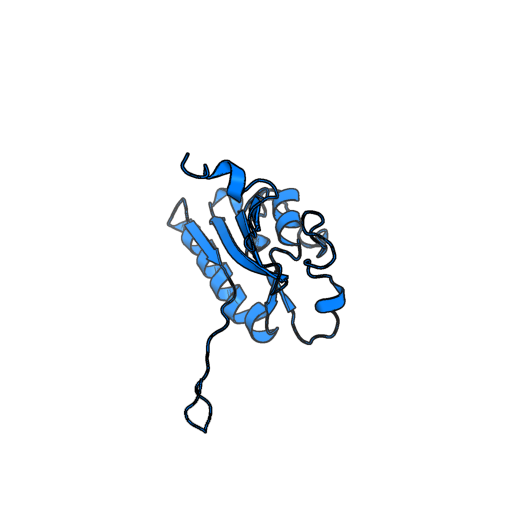 . ARG A 1 132 ? -20.541 5.998 15.368 1.00 97.00 132 ARG A O 1
ATOM 1058 N N . THR A 1 133 ? -19.854 4.094 14.382 1.00 98.12 133 THR A N 1
ATOM 1059 C CA . THR A 1 133 ? -20.526 3.152 15.286 1.00 98.12 133 THR A CA 1
ATOM 1060 C C . THR A 1 133 ? -19.519 2.424 16.171 1.00 98.12 133 THR A C 1
ATOM 1062 O O . THR A 1 133 ? -19.765 2.239 17.359 1.00 98.12 133 THR A O 1
ATOM 1065 N N . TYR A 1 134 ? -18.369 2.038 15.613 1.00 98.06 134 TYR A N 1
ATOM 1066 C CA . TYR A 1 134 ? -17.348 1.255 16.305 1.00 98.06 134 TYR A CA 1
ATOM 1067 C C . TYR A 1 134 ? -16.103 2.094 16.586 1.00 98.06 134 TYR A C 1
ATOM 1069 O O . TYR A 1 134 ? -15.529 2.689 15.680 1.00 98.06 134 TYR A O 1
ATOM 1077 N N . GLN A 1 135 ? -15.625 2.103 17.832 1.00 96.44 135 GLN A N 1
ATOM 1078 C CA . GLN A 1 135 ? -14.427 2.877 18.192 1.00 96.44 135 GLN A CA 1
ATOM 1079 C C . GLN A 1 135 ? -13.148 2.349 17.529 1.00 96.44 135 GLN A C 1
ATOM 1081 O O . GLN A 1 135 ? -12.222 3.113 17.270 1.00 96.44 135 GLN A O 1
ATOM 1086 N N . ASN A 1 136 ? -13.092 1.043 17.258 1.00 97.62 136 ASN A N 1
ATOM 1087 C CA . ASN A 1 136 ? -11.931 0.379 16.684 1.00 97.62 136 ASN A CA 1
ATOM 1088 C C . ASN A 1 136 ? -12.373 -0.490 15.509 1.00 97.62 136 ASN A C 1
ATOM 1090 O O . ASN A 1 136 ? -13.104 -1.460 15.702 1.00 97.62 136 ASN A O 1
ATOM 1094 N N . VAL A 1 137 ? -11.904 -0.158 14.308 1.00 98.56 137 VAL A N 1
ATOM 1095 C CA . VAL A 1 137 ? -12.124 -0.956 13.097 1.00 98.56 137 VAL A CA 1
ATOM 1096 C C . VAL A 1 137 ? -10.761 -1.374 12.563 1.00 98.56 137 VAL A C 1
ATOM 1098 O O . VAL A 1 137 ? -9.917 -0.525 12.292 1.00 98.56 137 VAL A O 1
ATOM 1101 N N . TYR A 1 138 ? -10.532 -2.676 12.436 1.00 98.44 138 TYR A N 1
ATOM 1102 C CA . TYR A 1 138 ? -9.301 -3.222 11.870 1.00 98.44 138 TYR A CA 1
ATOM 1103 C C . TYR A 1 138 ? -9.567 -3.643 10.431 1.00 98.44 138 TYR A C 1
ATOM 1105 O O . TYR A 1 138 ? -10.539 -4.348 10.165 1.00 98.44 138 TYR A O 1
ATOM 1113 N N . VAL A 1 139 ? -8.711 -3.204 9.513 1.00 98.62 139 VAL A N 1
ATOM 1114 C CA . VAL A 1 139 ? -8.822 -3.510 8.085 1.00 98.62 139 VAL A CA 1
ATOM 1115 C C . VAL A 1 139 ? -7.561 -4.246 7.663 1.00 98.62 139 VAL A C 1
ATOM 1117 O O . VAL A 1 139 ? -6.455 -3.801 7.965 1.00 98.62 139 VAL A O 1
ATOM 1120 N N . CYS A 1 140 ? -7.741 -5.383 6.994 1.00 98.62 140 CYS A N 1
ATOM 1121 C CA . CYS A 1 140 ? -6.670 -6.139 6.361 1.00 98.62 140 CYS A CA 1
ATOM 1122 C C . CYS A 1 140 ? -6.903 -6.133 4.851 1.00 98.62 140 CYS A C 1
ATOM 1124 O O . CYS A 1 140 ? -7.965 -6.555 4.390 1.00 98.62 140 CYS A O 1
ATOM 1126 N N . THR A 1 141 ? -5.916 -5.660 4.100 1.00 98.81 141 THR A N 1
ATOM 1127 C CA . THR A 1 141 ? -5.998 -5.463 2.653 1.00 98.81 141 THR A CA 1
ATOM 1128 C C . THR A 1 141 ? -4.820 -6.144 1.973 1.00 98.81 141 THR A C 1
ATOM 1130 O O . THR A 1 141 ? -3.683 -5.965 2.397 1.00 98.81 141 THR A O 1
ATOM 1133 N N . GLY A 1 142 ? -5.050 -6.879 0.886 1.00 98.12 142 GLY A N 1
ATOM 1134 C CA . GLY A 1 142 ? -3.972 -7.482 0.102 1.00 98.12 142 GLY A CA 1
ATOM 1135 C C . GLY A 1 142 ? -4.418 -7.898 -1.301 1.00 98.12 142 GLY A C 1
ATOM 1136 O O . GLY A 1 142 ? -5.619 -8.056 -1.540 1.00 98.12 142 GLY A O 1
ATOM 1137 N N . PRO A 1 143 ? -3.474 -8.051 -2.244 1.00 97.62 143 PRO A N 1
ATOM 1138 C CA . PRO A 1 143 ? -3.749 -8.582 -3.570 1.00 97.62 143 PRO A CA 1
ATOM 1139 C C . PRO A 1 143 ? -3.966 -10.101 -3.529 1.00 97.62 143 PRO A C 1
ATOM 1141 O O . PRO A 1 143 ? -3.390 -10.809 -2.704 1.00 97.62 143 PRO A O 1
ATOM 1144 N N . LEU A 1 144 ? -4.758 -10.613 -4.472 1.00 97.19 144 LEU A N 1
ATOM 1145 C CA . LEU A 1 144 ? -4.954 -12.047 -4.687 1.00 97.19 144 LEU A CA 1
ATOM 1146 C C . LEU A 1 144 ? -4.597 -12.415 -6.128 1.00 97.19 144 LEU A C 1
ATOM 1148 O O . LEU A 1 144 ? -4.962 -11.707 -7.065 1.00 97.19 144 LEU A O 1
ATOM 1152 N N . PHE A 1 145 ? -3.928 -13.555 -6.293 1.00 94.75 145 PHE A N 1
ATOM 1153 C CA . PHE A 1 145 ? -3.590 -14.150 -7.585 1.00 94.75 145 PHE A CA 1
ATOM 1154 C C . PHE A 1 145 ? -4.345 -15.473 -7.693 1.00 94.75 145 PHE A C 1
ATOM 1156 O O . PHE A 1 145 ? -3.892 -16.498 -7.186 1.00 94.75 145 PHE A O 1
ATOM 1163 N N . LEU A 1 146 ? -5.556 -15.415 -8.247 1.00 94.88 146 LEU A N 1
ATOM 1164 C CA . LEU A 1 146 ? -6.489 -16.541 -8.258 1.00 94.88 146 LEU A CA 1
ATOM 1165 C C . LEU A 1 146 ? -6.391 -17.322 -9.576 1.00 94.88 146 LEU A C 1
ATOM 1167 O O . LEU A 1 146 ? -6.243 -16.695 -10.628 1.00 94.88 146 LEU A O 1
ATOM 1171 N N . PRO A 1 147 ? -6.505 -18.661 -9.541 1.00 94.19 147 PRO A N 1
ATOM 1172 C CA . PRO A 1 147 ? -6.585 -19.457 -10.757 1.00 94.19 147 PRO A CA 1
ATOM 1173 C C . PRO A 1 147 ? -7.893 -19.173 -11.502 1.00 94.19 147 PRO A C 1
ATOM 1175 O O . PRO A 1 147 ? -8.909 -18.813 -10.898 1.00 94.19 147 PRO A O 1
ATOM 1178 N N . ARG A 1 148 ? -7.881 -19.386 -12.817 1.00 91.94 148 ARG A N 1
ATOM 1179 C CA . ARG A 1 148 ? -9.076 -19.342 -13.660 1.00 91.94 148 ARG A CA 1
ATOM 1180 C C . ARG A 1 148 ? -9.133 -20.612 -14.488 1.00 91.94 148 ARG A C 1
ATOM 1182 O O . ARG A 1 148 ? -8.141 -20.992 -15.092 1.00 91.94 148 ARG A O 1
ATOM 1189 N N . THR A 1 149 ? -10.307 -21.234 -14.545 1.00 91.94 149 THR A N 1
ATOM 1190 C CA . THR A 1 149 ? -10.521 -22.360 -15.451 1.00 91.94 149 THR A CA 1
ATOM 1191 C C . THR A 1 149 ? -10.570 -21.860 -16.890 1.00 91.94 149 THR A C 1
ATOM 1193 O O . THR A 1 149 ? -11.418 -21.033 -17.240 1.00 91.94 149 THR A O 1
ATOM 1196 N N . GLU A 1 150 ? -9.651 -22.360 -17.703 1.00 92.06 150 GLU A N 1
ATOM 1197 C CA . GLU A 1 150 ? -9.575 -22.088 -19.132 1.00 92.06 150 GLU A CA 1
ATOM 1198 C C . GLU A 1 150 ? -10.500 -23.024 -19.924 1.00 92.06 150 GLU A C 1
ATOM 1200 O O . GLU A 1 150 ? -11.053 -23.995 -19.400 1.00 92.06 150 GLU A O 1
ATOM 1205 N N . ALA A 1 151 ? -10.696 -22.727 -21.211 1.00 90.50 151 ALA A N 1
ATOM 1206 C CA . ALA A 1 151 ? -11.611 -23.480 -22.076 1.00 90.50 151 ALA A CA 1
ATOM 1207 C C . ALA A 1 151 ? -11.253 -24.975 -22.216 1.00 90.50 151 ALA A C 1
ATOM 1209 O O . ALA A 1 151 ? -12.121 -25.783 -22.541 1.00 90.50 151 ALA A O 1
ATOM 1210 N N . ASP A 1 152 ? -9.998 -25.352 -21.958 1.00 89.44 152 ASP A N 1
ATOM 1211 C CA . ASP A 1 152 ? -9.522 -26.740 -21.958 1.00 89.44 152 ASP A CA 1
ATOM 1212 C C . ASP A 1 152 ? -9.738 -27.467 -20.613 1.00 89.44 152 ASP A C 1
ATOM 1214 O O . ASP A 1 152 ? -9.307 -28.610 -20.448 1.00 89.44 152 ASP A O 1
ATOM 1218 N N . GLY A 1 153 ? -10.408 -26.818 -19.654 1.00 80.44 153 GLY A N 1
ATOM 1219 C CA . GLY A 1 153 ? -10.710 -27.355 -18.330 1.00 80.44 153 GLY A CA 1
ATOM 1220 C C . GLY A 1 153 ? -9.536 -27.329 -17.348 1.00 80.44 153 GLY A C 1
ATOM 1221 O O . GLY A 1 153 ? -9.685 -27.826 -16.231 1.00 80.44 153 GLY A O 1
ATOM 1222 N N . LYS A 1 154 ? -8.381 -26.766 -17.723 1.00 73.81 154 LYS A N 1
ATOM 1223 C CA . LYS A 1 154 ? -7.226 -26.608 -16.826 1.00 73.81 154 LYS A CA 1
ATOM 1224 C C . LYS A 1 154 ? -7.291 -25.276 -16.084 1.00 73.81 154 LYS A C 1
ATOM 1226 O O . LYS A 1 154 ? -8.058 -24.388 -16.444 1.00 73.81 154 LYS A O 1
ATOM 1231 N N . SER A 1 155 ? -6.547 -25.170 -14.986 1.00 67.44 155 SER A N 1
ATOM 1232 C CA . SER A 1 155 ? -6.446 -23.979 -14.127 1.00 67.44 155 SER A CA 1
ATOM 1233 C C . SER A 1 155 ? -4.992 -23.636 -13.855 1.00 67.44 155 SER A C 1
ATOM 1235 O O . SER A 1 155 ? -4.166 -24.577 -13.903 1.00 67.44 155 SER A O 1
#

Mean predicted aligned error: 4.84 Å

Foldseek 3Di:
DPPDPCNVCVVHDDDQWDWDDFPFKIFTFGLVQLETQKIKGKAAPLQLDAQQDLVPAAQQEDPVDPPSRHDGPVVVVPPQFDFAFQPALSRGRRDNRSSNVSSHSRRTDGHRCVCRVPVVVVVVVVQNVCNVPPRIGMDMGRDDDDDDQDPVRDD

Nearest PDB structures (foldseek):
  6m3u-assembly2_D  TM=9.613E-01  e=7.125E-26  Mus musculus
  5t40-assembly1_B  TM=9.745E-01  e=1.129E-17  Homo sapiens
  4a1n-assembly1_A-2  TM=9.697E-01  e=1.283E-17  Homo sapiens
  6iid-assembly2_D  TM=9.668E-01  e=2.282E-17  Homo sapiens
  7r6t-assembly1_D  TM=9.801E-01  e=1.130E-16  Homo sapiens

Radius of gyration: 18.45 Å; Cα contacts (8 Å, |Δi|>4): 253; chains: 1; bounding box: 46×53×41 Å

Organism: Mustela putorius furo (NCBI:txid9669)

Sequence (155 aa):
APVGTGELAKYGLPGLAQLKSRESYVLCYDPRTRCALWVVEQLRPERLRGDGDRSSCDFREDDSVHAYHRATNADYRGSGFDRGHLAAAANHRWSQKAMEDTFYLSNVAPQVPHLNQNAWNNLEKYSRSLTRTYQNVYVCTGPLFLPRTEADGKS

Solvent-accessible surface area (backbone atoms only — not comparable to full-atom values): 8891 Å² total; per-residue (Å²): 129,82,83,51,74,64,68,76,40,70,86,56,70,96,77,67,74,47,78,46,81,55,88,60,40,38,36,31,32,30,52,87,80,29,21,29,59,33,29,41,37,70,46,31,61,75,34,52,38,63,83,36,59,69,87,82,51,63,78,37,61,42,84,92,39,60,75,95,36,43,42,51,72,69,74,44,61,89,64,77,35,35,86,27,57,50,54,53,47,73,56,24,14,55,33,52,67,33,25,43,58,32,31,26,31,53,38,22,43,85,25,53,49,73,45,47,75,42,66,48,44,51,51,54,52,49,63,58,54,47,31,80,80,35,70,72,43,78,48,77,30,61,75,82,91,75,84,58,75,45,98,86,73,48,101

pLDDT: mean 94.09, std 8.58, range [54.19, 98.81]

Secondary structure (DSSP, 8-state):
----HHHHTTT------EEEE-SSEEEEEETTTTEEEEEEEEE-TTTS-S---GGG---B--TTS-GGGS--HHHHTTSS-EEEESS-GGG-TT-HHHHHHTTBGGGEEEE-HHIIIIIIHHHHHHHHHGGGT-S-EEEEE---------TTS--

=== Feature glossary ===
Reading guide. The protein is described through the following features:

Foldseek 3Di. A 3Di character summarizes, for each residue, the relative orientation of the Cα frame of its nearest spatial neighbor. Because it encodes fold topology rather than chemistry, 3Di alignments detect remote structural similarity that sequence alignment misses.

Contact-map, Ramachandran, and PAE plots. Plot images: a contact map (which residues are close in 3D, as an N×N binary image), a Ramachandran scatter (backbone torsion angles, revealing secondary-structure composition at a glance), and — for AlphaFold structures — a PAE heatmap (pairwise prediction confidence).

Radius of gyration, Cα contacts, bounding box. Radius of gyration (Rg) is the root-mean-square distance of Cα atoms from their centroid — a single number for overall size and compactness. A globular domain of N residues has Rg ≈ 2.2·N^0.38 Å; an extended or disordered chain has a much larger Rg. The Cα contact count is the number of residue pairs whose Cα atoms are within 8 Å and are more than four positions apart in sequence — a standard proxy for tertiary packing density. The bounding box is the smallest axis-aligned box enclosing all Cα atoms.

Secondary structure (8-state, DSSP). Eight-state secondary structure (DSSP): H is the canonical α-helix, G the tighter 3₁₀-helix, I the wider π-helix; E/B are β-structure, T and S are turns and bends, and '-' is everything else. DSSP derives these from the pattern of main-chain N–H···O=C hydrogen bonds, not from the sequence.

B-factor. B-factor (Debye–Waller factor) reflects atomic displacement in the crystal lattice. It is an experimental observable (units Å²), not a prediction; low values mean the atom is pinned down, high values mean it moves or is heterogeneous across the crystal.

pLDDT. pLDDT is the predicted lDDT-Cα score: AlphaFold's confidence that the local environment of each residue (all inter-atomic distances within 15 Å) is correctly placed. It is a per-residue number between 0 and 100, with higher meaning more reliable.

Nearest PDB structures. Nearest PDB neighbors are the top structural matches found by Foldseek when searching this structure against the entire Protein Data Bank. Each hit reports a TM-score (0 to 1; >0.5 almost always implies the same fold) and an E-value. These are *structural* homologs — they may share no detectable sequence similarity.

Solvent-accessible surface area. Accessible surface area quantifies burial. A residue with SASA near zero is packed into the hydrophobic core; one with SASA >100 Å² sits on the surface. Computed here via the Shrake–Rupley numerical algorithm with a 1.4 Å probe.

Rendered structure images. Structure images are PyMOL renders from six orthogonal camera directions. Cartoon representation draws helices as coils and strands as arrows; sticks shows the backbone as bonds; surface shows the solvent-excluded envelope. Rainbow coloring maps sequence position to hue (blue→red, N→C); chain coloring assigns a distinct color per polypeptide.

Backbone torsions (φ/ψ). φ (phi) and ψ (psi) are the two rotatable backbone dihedrals per residue: φ is the C(i-1)–N–Cα–C torsion, ψ is the N–Cα–C–N(i+1) torsion, both in degrees on (−180°, 180°]. α-helical residues cluster near (−60°, −45°); β-strand residues near (−120°, +130°). A Ramachandran plot is simply a scatter of (φ, ψ) for every residue.

Predicted aligned error. Predicted Aligned Error (PAE) is an AlphaFold confidence matrix: entry (i, j) is the expected error in the position of residue j, in ångströms, when the prediction is superimposed on the true structure at residue i. Low PAE within a block of residues means that block is internally rigid and well-predicted; high PAE between two blocks means their relative placement is uncertain even if each block individually is confident.

mmCIF coordinates. Structure coordinates are given as an mmCIF _atom_site loop: one row per atom with element, residue name, chain id, sequence number, and x/y/z position in Å. Only the four main-chain atoms per residue are included here; side chains are omitted to keep the record compact.

InterPro / GO / CATH / organism. Database cross-references. InterPro integrates a dozen domain/family signature databases into unified entries with residue-range hits. GO terms attach function/process/location labels with evidence codes. CATH codes position the fold in a four-level structural taxonomy. Organism is the NCBI-taxonomy species name.

Secondary structure (3-state, P-SEA). SS3 is a coarse helix/strand/coil call (letters a/b/c) made by the P-SEA algorithm from inter-Cα distances and dihedrals. It is less detailed than DSSP but needs only Cα positions.

Sequence. Sequence gives the chain of amino acids in standard one-letter code (A=alanine, C=cysteine, …, Y=tyrosine), read N→C. It is the only feature that is directly encoded by the gene; all structural features are derived from the folded form of this sequence.